Protein AF-C4KEB1-F1 (afdb_monomer)

Nearest PDB structures (foldseek):
  3lfk-assembly2_B  TM=5.922E-01  e=9.082E-02  Thermoplasma volcanium GSS1
  6fdm-assembly1_A  TM=8.157E-01  e=3.948E-01  Homo sapiens
  6hk6-assembly2_F  TM=7.300E-01  e=2.868E-01  Homo sapiens
  7vbt-assembly1_B  TM=7.336E-01  e=3.948E-01  Homo sapiens
  3s2w-assembly2_D  TM=5.167E-01  e=2.868E-01  Methanosarcina mazei Go1

Sequence (166 aa):
MISKDDVFTLILNEYKNSQKPVSISKIKRKFKDESIAKVLEELEKEKKIRRVENKGKVSFEPIDSLNVAEELKILRDEIHRVLDLLQKLIESKSFSYKDFDEAYDRIKDSLGYAPLERIRIELGLSKEEFYSKFRKYIEENYDLIAGGDEGFTRKGVTYGIIKRRR

Mean predicted aligned error: 14.31 Å

Structure (mmCIF, N/CA/C/O backbone):
data_AF-C4KEB1-F1
#
_entry.id   AF-C4KEB1-F1
#
loop_
_atom_site.group_PDB
_atom_site.id
_atom_site.type_symbol
_atom_site.label_atom_id
_atom_site.label_alt_id
_atom_site.label_comp_id
_atom_site.label_asym_id
_atom_site.label_entity_id
_atom_site.label_seq_id
_atom_site.pdbx_PDB_ins_code
_atom_site.Cartn_x
_atom_site.Cartn_y
_atom_site.Cartn_z
_atom_site.occupancy
_atom_site.B_iso_or_equiv
_atom_site.auth_seq_id
_atom_site.auth_comp_id
_atom_site.auth_asym_id
_atom_site.auth_atom_id
_atom_site.pdbx_PDB_model_num
ATOM 1 N N . MET A 1 1 ? -34.330 20.358 28.705 1.00 69.12 1 MET A N 1
ATOM 2 C CA . MET A 1 1 ? -34.314 19.017 28.096 1.00 69.12 1 MET A CA 1
ATOM 3 C C . MET A 1 1 ? -32.877 18.554 28.109 1.00 69.12 1 MET A C 1
ATOM 5 O O . MET A 1 1 ? -32.026 19.240 27.555 1.00 69.12 1 MET A O 1
ATOM 9 N N . ILE A 1 2 ? -32.598 17.484 28.834 1.00 86.44 2 ILE A N 1
ATOM 10 C CA . ILE A 1 2 ? -31.248 16.953 28.991 1.00 86.44 2 ILE A CA 1
ATOM 11 C C . ILE A 1 2 ? -30.707 16.333 27.694 1.00 86.44 2 ILE A C 1
ATOM 13 O O . ILE A 1 2 ? -31.449 15.681 26.960 1.00 86.44 2 ILE A O 1
ATOM 17 N N . SER A 1 3 ? -29.412 16.523 27.420 1.00 90.94 3 SER A N 1
ATOM 18 C CA . SER A 1 3 ? -28.737 15.883 26.287 1.00 90.94 3 SER A CA 1
ATOM 19 C C . SER A 1 3 ? -28.536 14.386 26.528 1.00 90.94 3 SER A C 1
ATOM 21 O O . SER A 1 3 ? -28.105 13.965 27.605 1.00 90.94 3 SER A O 1
ATOM 23 N N . LYS A 1 4 ? -28.785 13.573 25.496 1.00 92.94 4 LYS A N 1
ATOM 24 C CA . LYS A 1 4 ? -28.493 12.132 25.522 1.00 92.94 4 LYS A CA 1
ATOM 25 C C . LYS A 1 4 ? -27.010 11.849 25.738 1.00 92.94 4 LYS A C 1
ATOM 27 O O . LYS A 1 4 ? -26.671 10.918 26.468 1.00 92.94 4 LYS A O 1
ATOM 32 N N . ASP A 1 5 ? -26.147 12.673 25.151 1.00 90.94 5 ASP A N 1
ATOM 33 C CA . ASP A 1 5 ? -24.698 12.496 25.227 1.00 90.94 5 ASP A CA 1
ATOM 34 C C . ASP A 1 5 ? -24.168 12.760 26.639 1.00 90.94 5 ASP A C 1
ATOM 36 O O . ASP A 1 5 ? -23.280 12.045 27.103 1.00 90.94 5 ASP A O 1
ATOM 40 N N . ASP A 1 6 ? -24.770 13.699 27.375 1.00 93.50 6 ASP A N 1
ATOM 41 C CA . ASP A 1 6 ? -24.410 13.967 28.772 1.00 93.50 6 ASP A CA 1
ATOM 42 C C . ASP A 1 6 ? -24.770 12.780 29.676 1.00 93.50 6 ASP A C 1
ATOM 44 O O . ASP A 1 6 ? -23.980 12.368 30.533 1.00 93.50 6 ASP A O 1
ATOM 48 N N . VAL A 1 7 ? -25.957 12.193 29.470 1.00 95.50 7 VAL A N 1
ATOM 49 C CA . VAL A 1 7 ? -26.410 11.006 30.213 1.00 95.50 7 VAL A CA 1
ATOM 50 C C . VAL A 1 7 ? -25.521 9.807 29.902 1.00 95.50 7 VAL A C 1
ATOM 52 O O . VAL A 1 7 ? -25.078 9.121 30.826 1.00 95.50 7 VAL A O 1
ATOM 55 N N . PHE A 1 8 ? -25.218 9.574 28.624 1.00 94.25 8 PHE A N 1
ATOM 56 C CA . PHE A 1 8 ? -24.340 8.485 28.208 1.00 94.25 8 PHE A CA 1
ATOM 57 C C . PHE A 1 8 ? -22.920 8.652 28.763 1.00 94.25 8 PHE A C 1
ATOM 59 O O . PHE A 1 8 ? -22.376 7.714 29.344 1.00 94.25 8 PHE A O 1
ATOM 66 N N . THR A 1 9 ? -22.353 9.858 28.681 1.00 92.62 9 THR A N 1
ATOM 67 C CA . THR A 1 9 ? -21.014 10.171 29.203 1.00 92.62 9 THR A CA 1
ATOM 68 C C . THR A 1 9 ? -20.927 9.950 30.711 1.00 92.62 9 THR A C 1
ATOM 70 O O . THR A 1 9 ? -19.943 9.388 31.199 1.00 92.62 9 THR A O 1
ATOM 73 N N . LEU A 1 10 ? -21.966 10.329 31.468 1.00 94.62 10 LEU A N 1
ATOM 74 C CA . LEU A 1 10 ? -22.034 10.032 32.899 1.00 94.62 10 LEU A CA 1
ATOM 75 C C . LEU A 1 10 ? -21.979 8.520 33.152 1.00 94.62 10 LEU A C 1
ATOM 77 O O . LEU A 1 10 ? -21.177 8.073 33.971 1.00 94.62 10 LEU A O 1
ATOM 81 N N . ILE A 1 11 ? -22.828 7.744 32.469 1.00 94.19 11 ILE A N 1
ATOM 82 C CA . ILE A 1 11 ? -22.905 6.287 32.644 1.00 94.19 11 ILE A CA 1
ATOM 83 C C . ILE A 1 11 ? -21.562 5.637 32.294 1.00 94.19 11 ILE A C 1
ATOM 85 O O . ILE A 1 11 ? -21.061 4.822 33.066 1.00 94.19 11 ILE A O 1
ATOM 89 N N . LEU A 1 12 ? -20.950 6.044 31.179 1.00 91.88 12 LEU A N 1
ATOM 90 C CA . LEU A 1 12 ? -19.664 5.534 30.714 1.00 91.88 12 LEU A CA 1
ATOM 91 C C . LEU A 1 12 ? -18.544 5.778 31.733 1.00 91.88 12 LEU A C 1
ATOM 93 O O . LEU A 1 12 ? -17.809 4.853 32.072 1.00 91.88 12 LEU A O 1
ATOM 97 N N . ASN A 1 13 ? -18.417 7.002 32.248 1.00 90.06 13 ASN A N 1
ATOM 98 C CA . ASN A 1 13 ? -17.348 7.357 33.185 1.00 90.06 13 ASN A CA 1
ATOM 99 C C . ASN A 1 13 ? -17.513 6.663 34.542 1.00 90.06 13 ASN A C 1
ATOM 101 O O . ASN A 1 13 ? -16.553 6.141 35.106 1.00 90.06 13 ASN A O 1
ATOM 105 N N . GLU A 1 14 ? -18.737 6.620 35.060 1.00 93.19 14 GLU A N 1
ATOM 106 C CA . GLU A 1 14 ? -19.046 5.948 36.323 1.00 93.19 14 GLU A CA 1
ATOM 107 C C . GLU A 1 14 ? -18.816 4.436 36.238 1.00 93.19 14 GLU A C 1
ATOM 109 O O . GLU A 1 14 ? -18.264 3.834 37.166 1.00 93.19 14 GLU A O 1
ATOM 114 N N . TYR A 1 15 ? -19.173 3.828 35.105 1.00 90.44 15 TYR A N 1
ATOM 115 C CA . TYR A 1 15 ? -18.896 2.422 34.845 1.00 90.44 15 TYR A CA 1
ATOM 116 C C . TYR A 1 15 ? -17.392 2.160 34.709 1.00 90.44 15 TYR A C 1
ATOM 118 O O . TYR A 1 15 ? -16.886 1.268 35.376 1.00 90.44 15 TYR A O 1
ATOM 126 N N . LYS A 1 16 ? -16.642 2.972 33.947 1.00 85.44 16 LYS A N 1
ATOM 127 C CA . LYS A 1 16 ? -15.176 2.831 33.818 1.00 85.44 16 LYS A CA 1
ATOM 128 C C . LYS A 1 16 ? -14.458 2.879 35.169 1.00 85.44 16 LYS A C 1
ATOM 130 O O . LYS A 1 16 ? -13.559 2.076 35.408 1.00 85.44 16 LYS A O 1
ATOM 135 N N . ASN A 1 17 ? -14.883 3.776 36.058 1.00 85.50 17 ASN A N 1
ATOM 136 C CA . ASN A 1 17 ? -14.259 3.954 37.370 1.00 85.50 17 ASN A CA 1
ATOM 137 C C . ASN A 1 17 ? -14.601 2.836 38.364 1.00 85.50 17 ASN A C 1
ATOM 139 O O . ASN A 1 17 ? -13.773 2.482 39.198 1.00 85.50 17 ASN A O 1
ATOM 143 N N . SER A 1 18 ? -15.828 2.310 38.324 1.00 87.38 18 SER A N 1
ATOM 144 C CA . SER A 1 18 ? -16.318 1.359 39.334 1.00 87.38 18 SER A CA 1
ATOM 145 C C . SER A 1 18 ? -16.422 -0.086 38.852 1.00 87.38 18 SER A C 1
ATOM 147 O O . SER A 1 18 ? -16.576 -0.982 39.683 1.00 87.38 18 SER A O 1
ATOM 149 N N . GLN A 1 19 ? -16.371 -0.301 37.535 1.00 86.94 19 GLN A N 1
ATOM 150 C CA . GLN A 1 19 ? -16.675 -1.555 36.839 1.00 86.94 19 GLN A CA 1
ATOM 151 C C . GLN A 1 19 ? -18.030 -2.149 37.263 1.00 86.94 19 GLN A C 1
ATOM 153 O O . GLN A 1 19 ? -18.196 -3.363 37.371 1.00 86.94 19 GLN A O 1
ATOM 158 N N . LYS A 1 20 ? -19.001 -1.279 37.580 1.00 90.56 20 LYS A N 1
ATOM 159 C CA . LYS A 1 20 ? -20.331 -1.651 38.077 1.00 90.56 20 LYS A CA 1
ATOM 160 C C . LYS A 1 20 ? -21.429 -0.855 37.364 1.00 90.56 20 LYS A C 1
ATOM 162 O O . LYS A 1 20 ? -21.253 0.345 37.144 1.00 90.56 20 LYS A O 1
ATOM 167 N N . PRO A 1 21 ? -22.595 -1.472 37.087 1.00 93.19 21 PRO A N 1
ATOM 168 C CA . PRO A 1 21 ? -23.753 -0.771 36.541 1.00 93.19 21 PRO A CA 1
ATOM 169 C C . PRO A 1 21 ? -24.185 0.422 37.403 1.00 93.19 21 PRO A C 1
ATOM 171 O O . PRO A 1 21 ? -24.268 0.347 38.634 1.00 93.19 21 PRO A O 1
ATOM 174 N N . VAL A 1 22 ? -24.518 1.528 36.747 1.00 95.50 22 VAL A N 1
ATOM 175 C CA . VAL A 1 22 ? -24.869 2.802 37.373 1.00 95.50 22 VAL A CA 1
ATOM 176 C C . VAL A 1 22 ? -26.354 2.819 37.721 1.00 95.50 22 VAL A C 1
ATOM 178 O O . VAL A 1 22 ? -27.213 2.772 36.846 1.00 95.50 22 VAL A O 1
ATOM 181 N N . SER A 1 23 ? -26.675 2.900 39.014 1.00 96.19 23 SER A N 1
ATOM 182 C CA . SER A 1 23 ? -28.069 2.894 39.485 1.00 96.19 23 SER A CA 1
ATOM 183 C C . SER A 1 23 ? -28.904 4.055 38.928 1.00 96.19 23 SER A C 1
ATOM 185 O O . SER A 1 23 ? -28.441 5.202 38.906 1.00 96.19 23 SER A O 1
ATOM 187 N N . ILE A 1 24 ? -30.177 3.791 38.613 1.00 95.56 24 ILE A N 1
ATOM 188 C CA . ILE A 1 24 ? -31.128 4.814 38.150 1.00 95.56 24 ILE A CA 1
ATOM 189 C C . ILE A 1 24 ? -31.264 5.981 39.139 1.00 95.56 24 ILE A C 1
ATOM 191 O O . ILE A 1 24 ? -31.359 7.137 38.731 1.00 95.56 24 ILE A O 1
ATOM 195 N N . SER A 1 25 ? -31.204 5.710 40.447 1.00 93.19 25 SER A N 1
ATOM 196 C CA . SER A 1 25 ? -31.277 6.737 41.493 1.00 93.19 25 SER A CA 1
ATOM 197 C C . SER A 1 25 ? -30.104 7.719 41.427 1.00 93.19 25 SER A C 1
ATOM 199 O O . SER A 1 25 ? -30.298 8.917 41.632 1.00 93.19 25 SER A O 1
ATOM 201 N N . LYS A 1 26 ? -28.891 7.240 41.111 1.00 94.81 26 LYS A N 1
ATOM 202 C CA . LYS A 1 26 ? -27.702 8.094 40.952 1.00 94.81 26 LYS A CA 1
ATOM 203 C C . LYS A 1 26 ? -27.843 9.014 39.738 1.00 94.81 26 LYS A C 1
ATOM 205 O O . LYS A 1 26 ? -27.567 10.206 39.860 1.00 94.81 26 LYS A O 1
ATOM 210 N N . ILE A 1 27 ? -28.336 8.478 38.621 1.00 95.56 27 ILE A N 1
ATOM 211 C CA . ILE A 1 27 ? -28.582 9.225 37.379 1.00 95.56 27 ILE A CA 1
ATOM 212 C C . ILE A 1 27 ? -29.655 10.301 37.614 1.00 95.56 27 ILE A C 1
ATOM 214 O O . ILE A 1 27 ? -29.405 11.485 37.387 1.00 95.56 27 ILE A O 1
ATOM 218 N N . LYS A 1 28 ? -30.811 9.922 38.181 1.00 94.12 28 LYS A N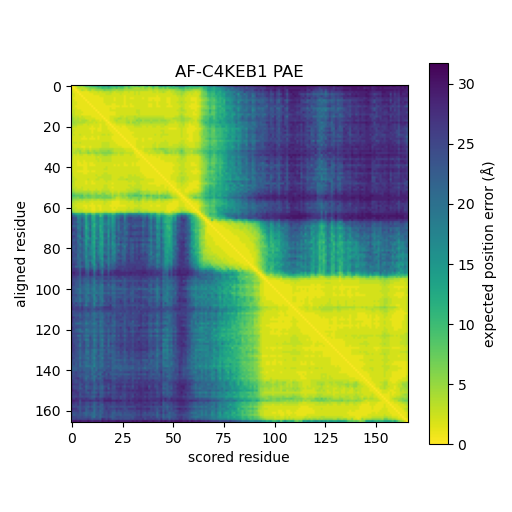 1
ATOM 219 C CA . LYS A 1 28 ? -31.903 10.853 38.518 1.00 94.12 28 LYS A CA 1
ATOM 220 C C . LYS A 1 28 ? -31.451 11.968 39.461 1.00 94.12 28 LYS A C 1
ATOM 222 O O . LYS A 1 28 ? -31.796 13.125 39.247 1.00 94.12 28 LYS A O 1
ATOM 227 N N . ARG A 1 29 ? -30.640 11.652 40.476 1.00 94.44 29 ARG A N 1
ATOM 228 C CA . ARG A 1 29 ? -30.116 12.650 41.424 1.00 94.44 29 ARG A CA 1
ATOM 229 C C . ARG A 1 29 ? -29.162 13.652 40.770 1.00 94.44 29 ARG A C 1
ATOM 231 O O . ARG A 1 29 ? -29.149 14.808 41.185 1.00 94.44 29 ARG A O 1
ATOM 238 N N . LYS A 1 30 ? -28.352 13.213 39.800 1.00 94.31 30 LYS A N 1
ATOM 239 C CA . LYS A 1 30 ? -27.389 14.073 39.096 1.00 94.31 30 LYS A CA 1
ATOM 240 C C . LYS A 1 30 ? -28.090 15.071 38.180 1.00 94.31 30 LYS A C 1
ATOM 242 O O . LYS A 1 30 ? -27.697 16.230 38.163 1.00 94.31 30 LYS A O 1
ATOM 247 N N . PHE A 1 31 ? -29.106 14.615 37.453 1.00 93.62 31 PHE A N 1
ATOM 248 C CA . PHE A 1 31 ? -29.728 15.401 36.391 1.00 93.62 31 PHE A CA 1
ATOM 249 C C . PHE A 1 31 ? -31.021 16.107 36.791 1.00 93.62 31 PHE A C 1
ATOM 251 O O . PHE A 1 31 ? -31.293 17.174 36.258 1.00 93.62 31 PHE A O 1
ATOM 258 N N . LYS A 1 32 ? -31.790 15.555 37.742 1.00 91.00 32 LYS A N 1
ATOM 259 C CA . LYS A 1 32 ? -33.044 16.140 38.258 1.00 91.00 32 LYS A CA 1
ATOM 260 C C . LYS A 1 32 ? -34.018 16.599 37.155 1.00 91.00 32 LYS A C 1
ATOM 262 O O . LYS A 1 32 ? -34.723 17.584 37.333 1.00 91.00 32 LYS A O 1
ATOM 267 N N . ASP A 1 33 ? -34.043 15.883 36.034 1.00 90.62 33 ASP A N 1
ATOM 268 C CA . ASP A 1 33 ? -34.873 16.180 34.862 1.00 90.62 33 ASP A CA 1
ATOM 269 C C . ASP A 1 33 ? -35.907 15.056 34.677 1.00 90.62 33 ASP A C 1
ATOM 271 O O . ASP A 1 33 ? -35.574 13.869 34.761 1.00 90.62 33 ASP A O 1
ATOM 275 N N . GLU A 1 34 ? -37.167 15.425 34.449 1.00 89.94 34 GLU A N 1
ATOM 276 C CA . GLU A 1 34 ? -38.287 14.492 34.277 1.00 89.94 34 GLU A CA 1
ATOM 277 C C . GLU A 1 34 ? -38.168 13.655 32.992 1.00 89.94 34 GLU A C 1
ATOM 279 O O . GLU A 1 34 ? -38.625 12.513 32.943 1.00 89.94 34 GLU A O 1
ATOM 284 N N . SER A 1 35 ? -37.474 14.169 31.971 1.00 93.00 35 SER A N 1
ATOM 285 C CA . SER A 1 35 ? -37.264 13.495 30.683 1.00 93.00 35 SER A CA 1
ATOM 286 C C . SER A 1 35 ? -36.226 12.366 30.723 1.00 93.00 35 SER A C 1
ATOM 288 O O . SER A 1 35 ? -36.065 11.642 29.739 1.00 93.00 35 SER A O 1
ATOM 290 N N . ILE A 1 36 ? -35.553 12.152 31.860 1.00 95.19 36 ILE A N 1
ATOM 291 C CA . ILE A 1 36 ? -34.479 11.157 31.995 1.00 95.19 36 ILE A CA 1
ATOM 292 C C . ILE A 1 36 ? -34.923 9.731 31.655 1.00 95.19 36 ILE A C 1
ATOM 294 O O . ILE A 1 36 ? -34.143 8.965 31.099 1.00 95.19 36 ILE A O 1
ATOM 298 N N . ALA A 1 37 ? -36.174 9.373 31.961 1.00 93.62 37 ALA A N 1
ATOM 299 C CA . ALA A 1 37 ? -36.711 8.052 31.641 1.00 93.62 37 ALA A CA 1
ATOM 300 C C . ALA A 1 37 ? -36.747 7.829 30.123 1.00 93.62 37 ALA A C 1
ATOM 302 O O . ALA A 1 37 ? -36.239 6.822 29.639 1.00 93.62 37 ALA A O 1
ATOM 303 N N . LYS A 1 38 ? -37.241 8.823 29.377 1.00 95.06 38 LYS A N 1
ATOM 304 C CA . LYS A 1 38 ? -37.283 8.795 27.913 1.00 95.06 38 LYS A CA 1
ATOM 305 C C . LYS A 1 38 ? -35.879 8.746 27.308 1.00 95.06 38 LYS A C 1
ATOM 307 O O . LYS A 1 38 ? -35.640 7.987 26.378 1.00 95.06 38 LYS A O 1
ATOM 312 N N . VAL A 1 39 ? -34.934 9.512 27.856 1.00 96.38 39 VAL A N 1
ATOM 313 C CA . VAL A 1 39 ? -33.539 9.504 27.387 1.00 96.38 39 VAL A CA 1
ATOM 314 C C . VAL A 1 39 ? -32.873 8.143 27.595 1.00 96.38 39 VAL A C 1
ATOM 316 O O . VAL A 1 39 ? -32.187 7.664 26.697 1.00 96.38 39 VAL A O 1
ATOM 319 N N . LEU A 1 40 ? -33.093 7.496 28.742 1.00 96.19 40 LEU A N 1
ATOM 320 C CA . LEU A 1 40 ? -32.574 6.150 28.997 1.00 96.19 40 LEU A CA 1
ATOM 321 C C . LEU A 1 40 ? -33.188 5.122 28.037 1.00 96.19 40 LEU A C 1
ATOM 323 O O . LEU A 1 40 ? -32.448 4.338 27.453 1.00 96.19 40 LEU A O 1
ATOM 327 N N . GLU A 1 41 ? -34.501 5.183 27.797 1.00 95.62 41 GLU A N 1
ATOM 328 C CA . GLU A 1 41 ? -35.168 4.324 26.809 1.00 95.62 41 GLU A CA 1
ATOM 329 C C . GLU A 1 41 ? -34.621 4.522 25.388 1.00 95.62 41 GLU A C 1
ATOM 331 O O . GLU A 1 41 ? -34.439 3.554 24.650 1.00 95.62 41 GLU A O 1
ATOM 336 N N . GLU A 1 42 ? -34.349 5.766 24.983 1.00 95.44 42 GLU A N 1
ATOM 337 C CA . GLU A 1 42 ? -33.733 6.062 23.687 1.00 95.44 42 GLU A CA 1
ATOM 338 C C . GLU A 1 42 ? -32.306 5.501 23.595 1.00 95.44 42 GLU A C 1
ATOM 340 O O . GLU A 1 42 ? -31.970 4.866 22.599 1.00 95.44 42 GLU A O 1
ATOM 345 N N . LEU A 1 43 ? -31.487 5.658 24.639 1.00 94.62 43 LEU A N 1
ATOM 346 C CA . LEU A 1 43 ? -30.127 5.105 24.684 1.00 94.62 43 LEU A CA 1
ATOM 347 C C . LEU A 1 43 ? -30.109 3.566 24.669 1.00 94.62 43 LEU A C 1
ATOM 349 O O . LEU A 1 43 ? -29.211 2.970 24.069 1.00 94.62 43 LEU A O 1
ATOM 353 N N . GLU A 1 44 ? -31.089 2.916 25.303 1.00 94.19 44 GLU A N 1
ATOM 354 C CA . GLU A 1 44 ? -31.284 1.462 25.222 1.00 94.19 44 GLU A CA 1
ATOM 355 C C . GLU A 1 44 ? -31.679 1.028 23.802 1.00 94.19 44 GLU A C 1
ATOM 357 O O . GLU A 1 44 ? -31.093 0.090 23.258 1.00 94.19 44 GLU A O 1
ATOM 362 N N . LYS A 1 45 ? -32.621 1.737 23.160 1.00 93.81 45 LYS A N 1
ATOM 363 C CA . LYS A 1 45 ? -33.023 1.479 21.763 1.00 93.81 45 LYS A CA 1
ATOM 364 C C . LYS A 1 45 ? -31.862 1.656 20.783 1.00 93.81 45 LYS A C 1
ATOM 366 O O . LYS A 1 45 ? -31.727 0.866 19.853 1.00 93.81 45 LYS A O 1
ATOM 371 N N . GLU A 1 46 ? -31.006 2.648 21.017 1.00 92.31 46 GLU A N 1
ATOM 372 C CA . GLU A 1 46 ? -29.771 2.890 20.259 1.00 92.31 46 GLU A CA 1
ATOM 373 C C . GLU A 1 46 ? -28.658 1.870 20.567 1.00 92.31 46 GLU A C 1
ATOM 375 O O . GLU A 1 46 ? -27.583 1.951 19.977 1.00 92.31 46 GLU A O 1
ATOM 380 N N . LYS A 1 47 ? -28.883 0.911 21.480 1.00 89.81 47 LYS A N 1
ATOM 381 C CA . LYS A 1 47 ? -27.893 -0.078 21.942 1.00 89.81 47 LYS A CA 1
ATOM 382 C C . LYS A 1 47 ? -26.603 0.546 22.489 1.00 89.81 47 LYS A C 1
ATOM 384 O O . LYS A 1 47 ? -25.547 -0.080 22.447 1.00 89.81 47 LYS A O 1
ATOM 389 N N . LYS A 1 48 ? -26.680 1.762 23.036 1.00 90.69 48 LYS A N 1
ATOM 390 C CA . LYS A 1 48 ? -25.551 2.424 23.711 1.00 90.69 48 LYS A CA 1
ATOM 391 C C . LYS A 1 48 ? -25.403 1.963 25.156 1.00 90.69 48 LYS A C 1
ATOM 393 O O . LYS A 1 48 ? -24.292 1.890 25.673 1.00 90.69 48 LYS A O 1
ATOM 398 N N . ILE A 1 49 ? -26.514 1.642 25.812 1.00 94.06 49 ILE A N 1
ATOM 399 C CA . ILE A 1 49 ? -26.541 1.150 27.192 1.00 94.06 49 ILE A CA 1
ATOM 400 C C . ILE A 1 49 ? -27.402 -0.105 27.302 1.00 94.06 49 ILE A C 1
ATOM 402 O O . ILE A 1 49 ? -28.298 -0.337 26.493 1.00 94.06 49 ILE A O 1
ATOM 406 N N . ARG A 1 50 ? -27.141 -0.900 28.337 1.00 93.94 50 ARG A N 1
ATOM 407 C CA . ARG A 1 50 ? -27.934 -2.060 28.731 1.00 93.94 50 ARG A CA 1
ATOM 408 C C . ARG A 1 50 ? -28.519 -1.820 30.113 1.00 93.94 50 ARG A C 1
ATOM 410 O O . ARG A 1 50 ? -27.803 -1.438 31.041 1.00 93.94 50 ARG A O 1
ATOM 417 N N . ARG A 1 51 ? -29.814 -2.092 30.263 1.00 95.12 51 ARG A N 1
ATOM 418 C CA . ARG A 1 51 ? -30.481 -2.143 31.562 1.00 95.12 51 ARG A CA 1
ATOM 419 C C . ARG A 1 51 ? -30.155 -3.447 32.290 1.00 95.12 51 ARG A C 1
ATOM 421 O O . ARG A 1 51 ? -30.283 -4.535 31.737 1.00 95.12 51 ARG A O 1
ATOM 428 N N . VAL A 1 52 ? -29.778 -3.320 33.556 1.00 93.38 52 VAL A N 1
ATOM 429 C CA . VAL A 1 52 ? -29.485 -4.420 34.477 1.00 93.38 52 VAL A CA 1
ATOM 430 C C . VAL A 1 52 ? -30.428 -4.307 35.667 1.00 93.38 52 VAL A C 1
ATOM 432 O O . VAL A 1 52 ? -30.472 -3.274 36.338 1.00 93.38 52 VAL A O 1
ATOM 435 N N . GLU A 1 53 ? -31.179 -5.369 35.945 1.00 93.38 53 GLU A N 1
ATOM 436 C CA . GLU A 1 53 ? -32.129 -5.409 37.055 1.00 93.38 53 GLU A CA 1
ATOM 437 C C . GLU A 1 53 ? -31.727 -6.481 38.071 1.00 93.38 53 GLU A C 1
ATOM 439 O O . GLU A 1 53 ? -31.522 -7.641 37.723 1.00 93.38 53 GLU A O 1
ATOM 444 N N . ASN A 1 54 ? -31.582 -6.092 39.340 1.00 87.62 54 ASN A N 1
ATOM 445 C CA . ASN A 1 54 ? -31.193 -7.006 40.413 1.00 87.62 54 ASN A CA 1
ATOM 446 C C . ASN A 1 54 ? -31.980 -6.696 41.692 1.00 87.62 54 ASN A C 1
ATOM 448 O O . ASN A 1 54 ? -31.915 -5.579 42.210 1.00 87.62 54 ASN A O 1
ATOM 452 N N . LYS A 1 55 ? -32.736 -7.681 42.204 1.00 84.88 55 LYS A N 1
ATOM 453 C CA . LYS A 1 55 ? -33.608 -7.550 43.392 1.00 84.88 55 LYS A CA 1
ATOM 454 C C . LYS A 1 55 ? -34.512 -6.302 43.338 1.00 84.88 55 LYS A C 1
ATOM 456 O O . LYS A 1 55 ? -34.611 -5.562 44.315 1.00 84.88 55 LYS A O 1
ATOM 461 N N . GLY A 1 56 ? -35.107 -6.030 42.173 1.00 85.19 56 GLY A N 1
ATOM 462 C CA . GLY A 1 56 ? -35.984 -4.872 41.936 1.00 85.19 56 GLY A CA 1
ATOM 463 C C . GLY A 1 56 ? -35.269 -3.518 41.821 1.00 85.19 56 GLY A C 1
ATOM 464 O O . GLY A 1 56 ? -35.924 -2.481 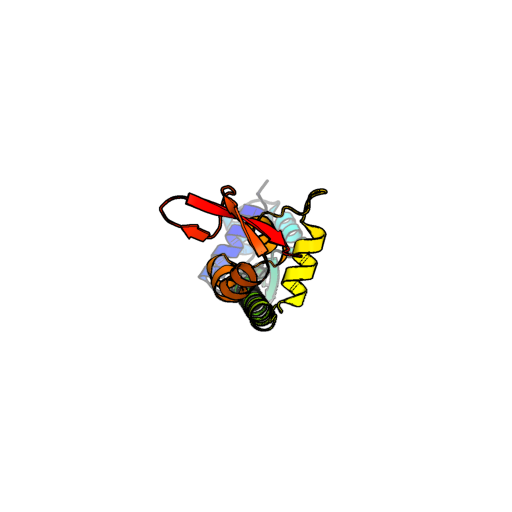41.740 1.00 85.19 56 GLY A O 1
ATOM 465 N N . LYS A 1 57 ? -33.929 -3.489 41.821 1.00 90.75 57 LYS A N 1
ATOM 466 C CA . LYS A 1 57 ? -33.140 -2.277 41.567 1.00 90.75 57 LYS A CA 1
ATOM 467 C C . LYS A 1 57 ? -32.689 -2.243 40.115 1.00 90.75 57 LYS A C 1
ATOM 469 O O . LYS A 1 57 ? -32.086 -3.201 39.636 1.00 90.75 57 LYS A O 1
ATOM 474 N N . VAL A 1 58 ? -32.935 -1.112 39.460 1.00 95.62 58 VAL A N 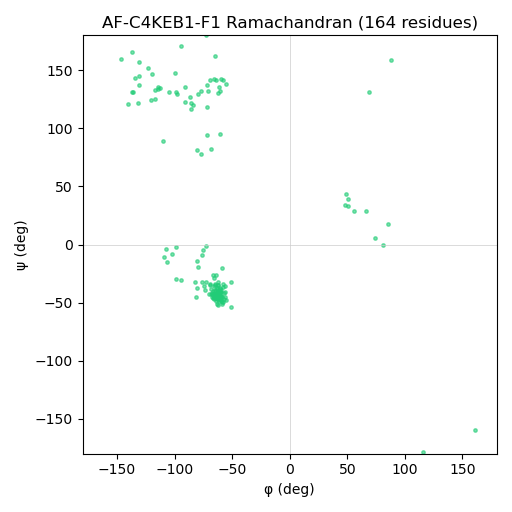1
ATOM 475 C CA . VAL A 1 58 ? -32.563 -0.867 38.063 1.00 95.62 58 VAL A CA 1
ATOM 476 C C . VAL A 1 58 ? -31.262 -0.068 37.990 1.00 95.62 58 VAL A C 1
ATOM 478 O O . VAL A 1 58 ? -31.119 0.980 38.633 1.00 95.62 58 VAL A O 1
ATOM 481 N N . SER A 1 59 ? -30.341 -0.548 37.166 1.00 96.38 59 SER A N 1
ATOM 482 C CA . SER A 1 59 ? -29.061 0.082 36.852 1.00 96.38 59 SER 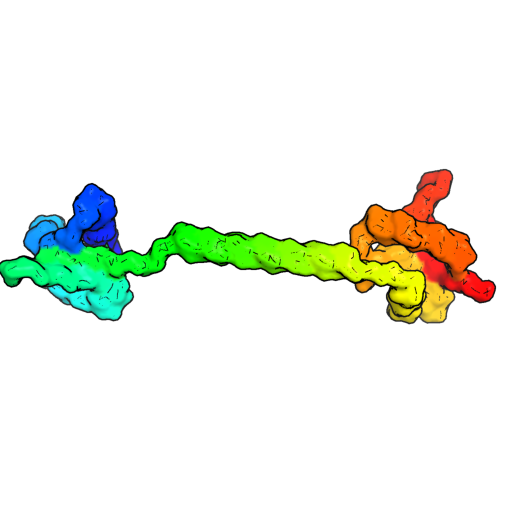A CA 1
ATOM 483 C C . SER A 1 59 ? -28.775 -0.004 35.354 1.00 96.38 59 SER A C 1
ATOM 485 O O . SER A 1 59 ? -29.417 -0.770 34.641 1.00 96.38 59 S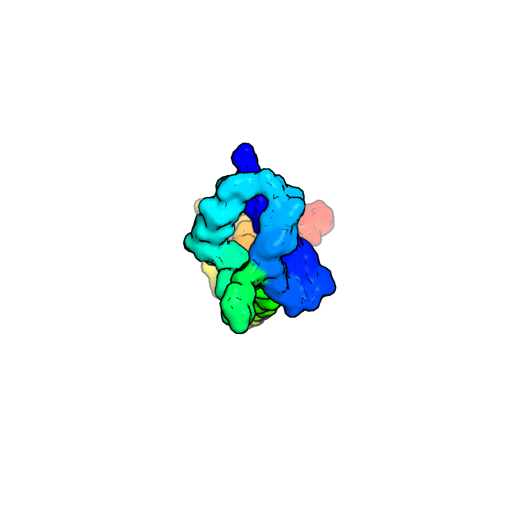ER A O 1
ATOM 487 N N . PHE A 1 60 ? -27.800 0.770 34.884 1.00 95.69 60 PHE A N 1
ATOM 488 C CA . PHE A 1 60 ? -27.414 0.826 33.477 1.00 95.69 60 PHE A CA 1
ATOM 489 C C . PHE A 1 60 ? -25.904 0.692 33.322 1.00 95.69 60 PHE A C 1
ATOM 491 O O . PHE A 1 60 ? -25.144 1.310 34.067 1.00 95.69 60 PHE A O 1
ATOM 498 N N . GLU A 1 61 ? -25.470 -0.093 32.349 1.00 93.12 61 GLU A N 1
ATOM 499 C CA . GLU A 1 61 ? -24.071 -0.200 31.935 1.00 93.12 61 GLU A CA 1
ATOM 500 C C . GLU A 1 61 ? -23.939 0.211 30.466 1.00 93.12 61 GLU A C 1
ATOM 502 O O . GLU A 1 61 ? -24.882 0.002 29.698 1.00 93.12 61 GLU A O 1
ATOM 507 N N . PRO A 1 62 ? -22.818 0.822 30.049 1.00 91.69 62 PRO A N 1
ATOM 508 C CA . PRO A 1 62 ? -22.556 1.012 28.634 1.00 91.69 62 PRO A CA 1
ATOM 509 C C . PRO A 1 62 ? -22.475 -0.365 27.972 1.00 91.69 62 PRO A C 1
ATOM 511 O O . PRO A 1 62 ? -21.850 -1.287 28.497 1.00 91.69 62 PRO A O 1
ATOM 514 N N . ILE A 1 63 ? -23.117 -0.512 26.818 1.00 88.12 63 ILE A N 1
ATOM 515 C CA . ILE A 1 63 ? -22.812 -1.644 25.954 1.00 88.12 63 ILE A CA 1
ATOM 516 C C . ILE A 1 63 ? -21.435 -1.337 25.392 1.00 88.12 63 ILE A C 1
ATOM 518 O O . ILE A 1 63 ? -21.248 -0.300 24.753 1.00 88.12 63 ILE A O 1
ATOM 522 N N . ASP A 1 64 ? -20.478 -2.210 25.695 1.00 68.44 64 ASP A N 1
ATOM 523 C CA . ASP A 1 64 ? -19.137 -2.146 25.133 1.00 68.44 64 ASP A CA 1
ATOM 524 C C . ASP A 1 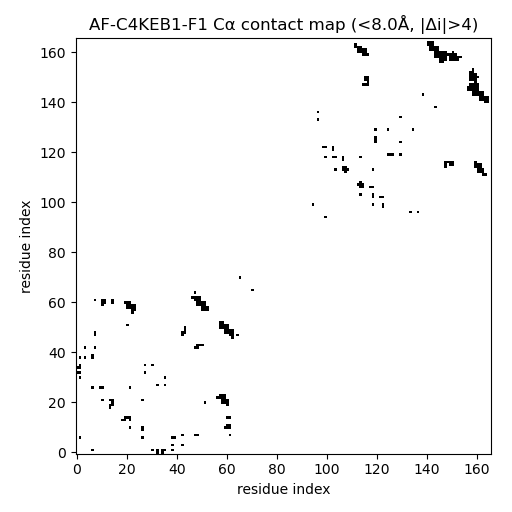64 ? -19.299 -2.284 23.615 1.00 68.44 64 ASP A C 1
ATOM 526 O O . ASP A 1 64 ? -19.507 -3.374 23.076 1.00 68.44 64 ASP A O 1
ATOM 530 N N . SER A 1 65 ? -19.358 -1.144 22.931 1.00 56.00 65 SER A N 1
ATOM 531 C CA . SER A 1 65 ? -19.428 -1.080 21.479 1.00 56.00 65 SER A CA 1
ATOM 532 C C . SER A 1 65 ? -18.020 -1.344 20.990 1.00 56.00 65 SER A C 1
ATOM 534 O O . SER A 1 65 ? -17.293 -0.426 20.638 1.00 56.00 65 SER A O 1
ATOM 536 N N . LEU A 1 66 ? -17.671 -2.632 21.024 1.00 55.25 66 LEU A N 1
ATOM 537 C CA . LEU A 1 66 ? -16.422 -3.202 20.552 1.00 55.25 66 LEU A CA 1
ATOM 538 C C . LEU A 1 66 ? -15.244 -2.777 21.431 1.00 55.25 66 LEU A C 1
ATOM 540 O O . LEU A 1 66 ? -15.032 -1.607 21.743 1.00 55.25 66 LEU A O 1
ATOM 544 N N . ASN A 1 67 ? -14.428 -3.745 21.838 1.00 65.75 67 ASN A N 1
ATOM 545 C CA . ASN A 1 67 ? -13.099 -3.423 22.330 1.00 65.75 67 ASN A CA 1
ATOM 546 C C . ASN A 1 67 ? -12.306 -2.922 21.116 1.00 65.75 67 ASN A C 1
ATOM 548 O O . ASN A 1 67 ? -11.606 -3.694 20.468 1.00 65.75 67 ASN A O 1
ATOM 552 N N . VAL A 1 68 ? -12.486 -1.643 20.774 1.00 66.81 68 VAL A N 1
ATOM 553 C CA . VAL A 1 68 ? -11.907 -0.986 19.596 1.00 66.81 68 VAL A CA 1
ATOM 554 C C . VAL A 1 68 ? -10.401 -1.245 19.538 1.00 66.81 68 VAL A C 1
ATOM 556 O O . VAL A 1 68 ? -9.844 -1.404 18.461 1.00 66.81 68 VAL A O 1
ATOM 559 N N . ALA A 1 69 ? -9.737 -1.375 20.692 1.00 68.31 69 ALA A N 1
ATOM 560 C CA . ALA A 1 69 ? -8.325 -1.728 20.754 1.00 68.31 69 ALA A CA 1
ATOM 561 C C . ALA A 1 69 ? -8.022 -3.143 20.220 1.00 68.31 69 ALA A C 1
ATOM 563 O O . ALA A 1 69 ? -7.027 -3.318 19.517 1.00 68.31 69 ALA A O 1
ATOM 564 N N . GLU A 1 70 ? -8.859 -4.141 20.514 1.00 73.94 70 GLU A N 1
ATOM 565 C CA . GLU A 1 70 ? -8.676 -5.510 20.014 1.00 73.94 70 GLU A CA 1
ATOM 566 C C . GLU A 1 70 ? -9.019 -5.610 18.522 1.00 73.94 70 GLU A C 1
ATOM 568 O O . GLU A 1 70 ? -8.287 -6.247 17.769 1.00 73.94 70 GLU A O 1
ATOM 573 N N . GLU A 1 71 ? -10.061 -4.917 18.057 1.00 76.06 71 GLU A N 1
ATOM 574 C CA . GLU A 1 71 ? -10.388 -4.873 16.624 1.00 76.06 71 GLU A CA 1
ATOM 575 C C . GLU A 1 71 ? -9.312 -4.160 15.800 1.00 76.06 71 GLU A C 1
ATOM 577 O O . GLU A 1 71 ? -8.900 -4.658 14.753 1.00 76.06 71 GLU A O 1
ATOM 582 N N . LEU A 1 72 ? -8.789 -3.031 16.293 1.00 81.12 72 LEU A N 1
ATOM 583 C CA . LEU A 1 72 ? -7.677 -2.327 15.650 1.00 81.12 72 LEU A CA 1
ATOM 584 C C . LEU A 1 72 ? -6.411 -3.188 15.602 1.00 81.12 72 LEU A C 1
ATOM 586 O O . LEU A 1 72 ? -5.649 -3.117 14.638 1.00 81.12 72 LEU A O 1
ATOM 590 N N . LYS A 1 73 ? -6.183 -4.011 16.627 1.00 85.94 73 LYS A N 1
ATOM 591 C CA . LYS A 1 73 ? -5.066 -4.957 16.670 1.00 85.94 73 LYS A CA 1
ATOM 592 C C . LYS A 1 73 ? -5.234 -6.071 15.635 1.00 85.94 73 LYS A C 1
ATOM 594 O O . LYS A 1 73 ? -4.280 -6.333 14.907 1.00 85.94 73 LYS A O 1
ATOM 599 N N . ILE A 1 74 ? -6.427 -6.661 15.518 1.00 88.06 74 ILE A N 1
ATOM 600 C CA . ILE A 1 74 ? -6.742 -7.657 14.480 1.00 88.06 74 ILE A CA 1
ATOM 601 C C . ILE A 1 74 ? -6.521 -7.057 13.088 1.00 88.06 74 ILE A C 1
ATOM 603 O O . ILE A 1 74 ? -5.786 -7.632 12.287 1.00 88.06 74 ILE A O 1
ATOM 607 N N . LEU A 1 75 ? -7.071 -5.868 12.830 1.00 90.38 75 LEU A N 1
ATOM 608 C CA . LEU A 1 75 ? -6.936 -5.188 11.542 1.00 90.38 75 LEU A CA 1
ATOM 609 C C . LEU A 1 75 ? -5.469 -4.905 11.193 1.00 90.38 75 LEU A C 1
ATOM 611 O O . LEU A 1 75 ? -5.032 -5.147 10.070 1.00 90.38 75 LEU A O 1
ATOM 615 N N . ARG A 1 76 ? -4.683 -4.420 12.160 1.00 93.31 76 ARG A N 1
ATOM 616 C CA . ARG A 1 76 ? -3.244 -4.185 11.979 1.00 93.31 76 ARG A CA 1
ATOM 617 C C . ARG A 1 76 ? -2.504 -5.477 11.624 1.00 93.31 76 ARG A C 1
ATOM 619 O O . ARG A 1 76 ? -1.651 -5.469 10.740 1.00 93.31 76 ARG A O 1
ATOM 626 N N . ASP A 1 77 ? -2.807 -6.574 12.309 1.00 94.06 77 ASP A N 1
ATOM 627 C CA . ASP A 1 77 ? -2.140 -7.855 12.078 1.00 94.06 77 ASP A CA 1
ATOM 628 C C . ASP A 1 77 ? -2.518 -8.446 10.704 1.00 94.06 77 ASP A C 1
ATOM 630 O O . ASP A 1 77 ? -1.664 -9.018 10.024 1.00 94.06 77 ASP A O 1
ATOM 634 N N . GLU A 1 78 ? -3.758 -8.251 10.245 1.00 93.12 78 GLU A N 1
ATOM 635 C CA . GLU A 1 78 ? -4.181 -8.606 8.884 1.00 93.12 78 GLU A CA 1
ATOM 636 C C . GLU A 1 78 ? -3.473 -7.769 7.812 1.00 93.12 78 GLU A C 1
ATOM 638 O O . GLU A 1 78 ? -2.990 -8.333 6.827 1.00 93.12 78 GLU A O 1
ATOM 643 N N . ILE A 1 79 ? -3.327 -6.455 8.021 1.00 94.56 79 ILE A N 1
ATOM 644 C CA . ILE A 1 79 ? -2.563 -5.578 7.119 1.00 94.56 79 ILE A CA 1
ATOM 645 C C . ILE A 1 79 ? -1.121 -6.076 6.979 1.00 94.56 79 ILE A C 1
ATOM 647 O O . ILE A 1 79 ? -0.632 -6.213 5.857 1.00 94.56 79 ILE A O 1
ATOM 651 N N . HIS A 1 80 ? -0.449 -6.406 8.086 1.00 93.69 80 HIS A N 1
ATOM 652 C CA . HIS A 1 80 ? 0.916 -6.940 8.031 1.00 93.69 80 HIS A CA 1
ATOM 653 C C . HIS A 1 80 ? 0.998 -8.258 7.252 1.00 93.69 80 HIS A C 1
ATOM 655 O O . HIS A 1 80 ? 1.900 -8.426 6.436 1.00 93.69 80 HIS A O 1
ATOM 661 N N . ARG A 1 81 ? 0.034 -9.172 7.423 1.00 93.44 81 ARG A N 1
ATOM 662 C CA . ARG A 1 81 ? -0.001 -10.426 6.648 1.00 93.44 81 ARG A CA 1
ATOM 663 C C . ARG A 1 81 ? -0.152 -10.183 5.149 1.00 93.44 81 ARG A C 1
ATOM 665 O O . ARG A 1 81 ? 0.484 -10.875 4.358 1.00 93.44 81 ARG A O 1
ATOM 672 N N . VAL A 1 82 ? -0.992 -9.228 4.751 1.00 92.56 82 VAL A N 1
ATOM 673 C CA . VAL A 1 82 ? -1.163 -8.871 3.335 1.00 92.56 82 VAL A CA 1
ATOM 674 C C . VAL A 1 82 ? 0.133 -8.297 2.766 1.00 92.56 82 VAL A C 1
ATOM 676 O O . VAL A 1 82 ? 0.542 -8.704 1.681 1.00 92.56 82 VAL A O 1
ATOM 679 N N . LEU A 1 83 ? 0.807 -7.408 3.500 1.00 87.31 83 LEU A N 1
ATOM 680 C CA . LEU A 1 83 ? 2.092 -6.842 3.081 1.00 87.31 83 LEU A CA 1
ATOM 681 C C . LEU A 1 83 ? 3.164 -7.926 2.901 1.00 87.31 83 LEU A C 1
ATOM 683 O O . LEU A 1 83 ? 3.820 -7.952 1.862 1.00 87.31 83 LEU A O 1
ATOM 687 N N . ASP A 1 84 ? 3.267 -8.873 3.835 1.00 85.94 84 ASP A N 1
ATOM 688 C CA . ASP A 1 84 ? 4.189 -10.011 3.729 1.00 85.94 84 ASP A CA 1
ATOM 689 C C . ASP A 1 84 ? 3.911 -10.877 2.489 1.00 85.94 84 ASP A C 1
ATOM 691 O O . ASP A 1 84 ? 4.835 -11.338 1.814 1.00 85.94 84 ASP A O 1
ATOM 695 N N . LEU A 1 85 ? 2.636 -11.128 2.173 1.00 85.12 85 LEU A N 1
ATOM 696 C CA . LEU A 1 85 ? 2.252 -11.896 0.985 1.00 85.12 85 LEU A CA 1
ATOM 697 C C . LEU A 1 85 ? 2.586 -11.145 -0.306 1.00 85.12 85 LEU A C 1
ATOM 699 O O . LEU A 1 85 ? 3.089 -11.755 -1.249 1.00 85.12 85 LEU A O 1
ATOM 703 N N . LEU A 1 86 ? 2.345 -9.834 -0.348 1.00 78.94 86 LEU A N 1
ATOM 704 C CA . LEU A 1 86 ? 2.713 -8.991 -1.485 1.00 78.94 86 LEU A CA 1
ATOM 705 C C . LEU A 1 86 ? 4.228 -8.961 -1.687 1.00 78.94 86 LEU A C 1
ATOM 707 O O . LEU A 1 86 ? 4.690 -9.098 -2.818 1.00 78.94 86 LEU A O 1
ATOM 711 N N . GLN A 1 87 ? 5.001 -8.864 -0.607 1.00 73.94 87 GLN A N 1
ATOM 712 C CA . GLN A 1 87 ? 6.456 -8.902 -0.674 1.00 73.94 87 GLN A CA 1
ATOM 713 C C . GLN A 1 87 ? 6.957 -10.240 -1.233 1.00 73.94 87 GLN A C 1
ATOM 715 O O . GLN A 1 87 ? 7.747 -10.254 -2.173 1.00 73.94 87 GLN A O 1
ATOM 720 N N . LYS A 1 88 ? 6.407 -11.367 -0.768 1.00 75.38 88 LYS A N 1
ATOM 721 C CA . LYS A 1 88 ? 6.719 -12.697 -1.321 1.00 75.38 88 LYS A CA 1
ATOM 722 C C . LYS A 1 88 ? 6.317 -12.844 -2.789 1.00 75.38 88 LYS A C 1
ATOM 724 O O . LYS A 1 88 ? 6.997 -13.536 -3.545 1.00 75.38 88 LYS A O 1
ATOM 729 N N . LEU A 1 89 ? 5.223 -12.218 -3.221 1.00 71.81 89 LEU A N 1
ATOM 730 C CA . LEU A 1 89 ? 4.816 -12.206 -4.630 1.00 71.81 89 LEU A CA 1
ATOM 731 C C . LEU A 1 89 ? 5.783 -11.396 -5.501 1.00 71.81 89 LEU A C 1
ATOM 733 O O . LEU A 1 89 ? 6.090 -11.816 -6.612 1.00 71.81 89 LEU A O 1
ATOM 737 N N . ILE A 1 90 ? 6.294 -10.273 -4.995 1.00 65.44 90 ILE A N 1
ATOM 738 C CA . ILE A 1 90 ? 7.324 -9.479 -5.677 1.00 65.44 90 ILE A CA 1
ATOM 739 C C . ILE A 1 90 ? 8.634 -10.276 -5.756 1.00 65.44 90 ILE A C 1
ATOM 741 O O . ILE A 1 90 ? 9.199 -10.412 -6.838 1.00 65.44 90 ILE A O 1
ATOM 745 N N . GLU A 1 91 ? 9.065 -10.884 -4.648 1.00 65.50 91 GLU A N 1
ATOM 746 C CA . GLU A 1 91 ? 10.291 -11.692 -4.575 1.00 65.50 91 GLU A CA 1
ATOM 747 C C . GLU A 1 91 ? 10.221 -12.965 -5.438 1.00 65.50 91 GLU A C 1
ATOM 749 O O . GLU A 1 91 ? 11.221 -13.378 -6.025 1.00 65.50 91 GLU A O 1
ATOM 754 N N . SER A 1 92 ? 9.041 -13.581 -5.562 1.00 59.69 92 SER A N 1
ATOM 755 C CA . SER A 1 92 ? 8.835 -14.772 -6.403 1.00 59.69 92 SER A CA 1
ATOM 756 C C . SER A 1 92 ? 8.668 -14.459 -7.891 1.00 59.69 92 SER A C 1
ATOM 758 O O . SER A 1 92 ? 8.800 -15.362 -8.723 1.00 59.69 92 SER A O 1
ATOM 760 N N . LYS A 1 93 ? 8.427 -13.197 -8.270 1.00 65.19 93 LYS A N 1
ATOM 761 C CA . LYS A 1 93 ? 8.306 -12.791 -9.672 1.00 65.19 93 LYS A CA 1
ATOM 762 C C . LYS A 1 93 ? 9.695 -12.612 -10.287 1.00 65.19 93 LYS A C 1
ATOM 764 O O . LYS A 1 93 ? 10.224 -11.511 -10.434 1.00 65.19 93 LYS A O 1
ATOM 769 N N . SER A 1 94 ? 10.309 -13.721 -10.694 1.00 70.81 94 SER A N 1
ATOM 770 C CA . SER A 1 94 ? 11.558 -13.675 -11.450 1.00 70.81 94 SER A CA 1
ATOM 771 C C . SER A 1 94 ? 11.294 -13.172 -12.874 1.00 70.81 94 SER A C 1
ATOM 773 O O . SER A 1 94 ? 10.979 -13.952 -13.766 1.00 70.81 94 SER A O 1
ATOM 775 N N . PHE A 1 95 ? 11.447 -11.870 -13.112 1.00 78.44 95 PHE A N 1
ATOM 776 C CA . PHE A 1 95 ? 11.396 -11.337 -14.480 1.00 78.44 95 PHE A CA 1
ATOM 777 C C . PHE A 1 95 ? 12.497 -11.956 -15.354 1.00 78.44 95 PHE A C 1
ATOM 779 O O . PHE A 1 95 ? 13.654 -12.028 -14.951 1.00 78.44 95 PHE A O 1
ATOM 786 N N . SER A 1 96 ? 12.158 -12.422 -16.539 1.00 89.00 96 SER A N 1
ATOM 787 C CA . SER A 1 96 ? 13.091 -12.948 -17.529 1.00 89.00 96 SER A CA 1
ATOM 788 C C . SER A 1 96 ? 13.498 -11.859 -18.527 1.00 89.00 96 SER A C 1
ATOM 790 O O . SER A 1 96 ? 12.913 -10.776 -18.566 1.00 89.00 96 SER A O 1
ATOM 792 N N . TYR A 1 97 ? 14.489 -12.141 -19.376 1.00 93.00 97 TYR A N 1
ATOM 793 C CA . TYR A 1 97 ? 14.806 -11.259 -20.508 1.00 93.00 97 TYR A CA 1
ATOM 794 C C . TYR A 1 97 ? 13.657 -11.177 -21.521 1.00 93.00 97 TYR A C 1
ATOM 796 O O . TYR A 1 97 ? 13.468 -10.139 -22.144 1.00 93.00 97 TYR A O 1
ATOM 804 N N . LYS A 1 98 ? 12.817 -12.217 -21.605 1.00 93.44 98 LYS A N 1
ATOM 805 C CA . LYS A 1 98 ? 11.607 -12.194 -22.428 1.00 93.44 98 LYS A CA 1
ATOM 806 C C . LYS A 1 98 ? 10.602 -11.156 -21.925 1.00 93.44 98 LYS A C 1
ATOM 808 O O . LYS A 1 98 ? 10.050 -10.414 -22.725 1.00 93.44 98 LYS A O 1
ATOM 813 N N . ASP A 1 99 ? 10.410 -11.059 -20.610 1.00 94.31 99 ASP A N 1
ATOM 814 C CA . ASP A 1 99 ? 9.507 -10.058 -20.025 1.00 94.31 99 ASP A CA 1
ATOM 815 C C . ASP A 1 99 ? 9.995 -8.631 -20.315 1.00 94.31 99 ASP A C 1
ATOM 817 O O . ASP A 1 99 ? 9.194 -7.740 -20.600 1.00 94.31 99 ASP A O 1
ATOM 821 N N . PHE A 1 100 ? 11.317 -8.423 -20.295 1.00 96.50 100 PHE A N 1
ATOM 822 C CA . PHE A 1 100 ? 11.926 -7.160 -20.709 1.00 96.50 100 PHE A CA 1
ATOM 823 C C . PHE A 1 100 ? 11.627 -6.845 -22.176 1.00 96.50 100 PHE A C 1
ATOM 825 O O . PHE A 1 100 ? 11.205 -5.733 -22.489 1.00 96.50 100 PHE A O 1
ATOM 832 N N . ASP A 1 101 ? 11.832 -7.810 -23.072 1.00 96.50 101 ASP A N 1
ATOM 833 C CA . ASP A 1 101 ? 11.591 -7.624 -24.502 1.00 96.50 101 ASP A CA 1
ATOM 834 C C . ASP A 1 101 ? 10.119 -7.331 -24.798 1.00 96.50 101 ASP A C 1
ATOM 836 O O . ASP A 1 101 ? 9.822 -6.420 -25.569 1.00 96.50 101 ASP A O 1
ATOM 840 N N . GLU A 1 102 ? 9.203 -8.041 -24.140 1.00 96.69 102 GLU A N 1
ATOM 841 C CA . GLU A 1 102 ? 7.764 -7.808 -24.255 1.00 96.69 102 GLU A CA 1
ATOM 842 C C . GLU A 1 102 ? 7.377 -6.405 -23.758 1.00 96.69 102 GLU A C 1
ATOM 844 O O . GLU A 1 102 ? 6.555 -5.734 -24.386 1.00 96.69 102 GLU A O 1
ATOM 849 N N . ALA A 1 103 ? 7.975 -5.929 -22.660 1.00 96.81 103 ALA A N 1
ATOM 850 C CA . ALA A 1 103 ? 7.779 -4.561 -22.178 1.00 96.81 103 ALA A CA 1
ATOM 851 C C . ALA A 1 103 ? 8.348 -3.523 -23.160 1.00 96.81 103 ALA A C 1
ATOM 853 O O . ALA A 1 103 ? 7.671 -2.549 -23.491 1.00 96.81 103 ALA A O 1
ATOM 854 N N . TYR A 1 104 ? 9.554 -3.748 -23.689 1.00 97.81 104 TYR A N 1
ATOM 855 C CA . TYR A 1 104 ? 10.143 -2.904 -24.730 1.00 97.81 104 TYR A CA 1
ATOM 856 C C . TYR A 1 104 ? 9.231 -2.812 -25.960 1.00 97.81 104 TYR A C 1
ATOM 858 O O . TYR A 1 104 ? 8.988 -1.713 -26.459 1.00 97.81 104 TYR A O 1
ATOM 866 N N . ASP A 1 105 ? 8.680 -3.936 -26.422 1.00 97.62 105 ASP A N 1
ATOM 867 C CA . ASP A 1 105 ? 7.831 -3.980 -27.612 1.00 97.62 105 ASP A CA 1
ATOM 868 C C . ASP A 1 105 ? 6.507 -3.223 -27.437 1.00 97.62 105 ASP A C 1
ATOM 870 O O . ASP A 1 105 ? 6.000 -2.666 -28.413 1.00 97.62 105 ASP A O 1
ATOM 874 N N . ARG A 1 106 ? 5.990 -3.127 -26.204 1.00 97.00 106 ARG A N 1
ATOM 875 C CA . ARG A 1 106 ? 4.827 -2.287 -25.866 1.00 97.00 106 ARG A CA 1
ATOM 876 C C . ARG A 1 106 ? 5.157 -0.796 -25.774 1.00 97.00 106 ARG A C 1
ATOM 878 O O . ARG A 1 106 ? 4.297 0.032 -26.056 1.00 97.00 106 ARG A O 1
ATOM 885 N N . ILE A 1 107 ? 6.370 -0.454 -25.346 1.00 96.94 107 ILE A N 1
ATOM 886 C CA . ILE A 1 107 ? 6.754 0.922 -24.987 1.00 96.94 107 ILE A CA 1
ATOM 887 C C . ILE A 1 107 ? 7.409 1.671 -26.140 1.00 96.94 107 ILE A C 1
ATOM 889 O O . ILE A 1 107 ? 7.313 2.900 -26.199 1.00 96.94 107 ILE A O 1
ATOM 893 N N . LYS A 1 108 ? 8.112 0.956 -27.020 1.00 96.94 108 LYS A N 1
ATOM 894 C CA . LYS A 1 108 ? 8.861 1.571 -28.111 1.00 96.94 108 LYS A CA 1
ATOM 895 C C . LYS A 1 108 ? 7.952 2.408 -29.005 1.00 96.94 108 LYS A C 1
ATOM 897 O O . LYS A 1 108 ? 6.829 2.023 -29.327 1.00 96.94 108 LYS A O 1
ATOM 902 N N . ASP A 1 109 ? 8.473 3.542 -29.444 1.00 96.56 109 ASP A N 1
ATOM 903 C CA . ASP A 1 109 ? 7.796 4.384 -30.415 1.00 96.56 109 ASP A CA 1
ATOM 904 C C . ASP A 1 109 ? 7.825 3.774 -31.831 1.00 96.56 109 ASP A C 1
ATOM 906 O O . ASP A 1 109 ? 8.391 2.704 -32.090 1.00 96.56 109 ASP A O 1
ATOM 910 N N . SER A 1 110 ? 7.220 4.490 -32.782 1.00 95.75 110 SER A N 1
ATOM 911 C CA . SER A 1 110 ? 7.182 4.094 -34.198 1.00 95.75 110 SER A CA 1
ATOM 912 C C . SER A 1 110 ? 8.565 3.930 -34.852 1.00 95.75 110 SER A C 1
ATOM 914 O O . SER A 1 110 ? 8.685 3.234 -35.859 1.00 95.75 110 SER A O 1
ATOM 916 N N . LEU A 1 111 ? 9.616 4.524 -34.279 1.00 95.00 111 LEU A N 1
ATOM 917 C CA . LEU A 1 111 ? 10.997 4.463 -34.763 1.00 95.00 111 LEU A CA 1
ATOM 918 C C . LEU A 1 111 ? 11.847 3.422 -34.006 1.00 95.00 111 LEU A C 1
ATOM 920 O O . LEU A 1 111 ? 13.019 3.205 -34.351 1.00 95.00 111 LEU A O 1
ATOM 924 N N . GLY A 1 112 ? 11.258 2.754 -33.010 1.00 95.94 112 GLY A N 1
ATOM 925 C CA . GLY A 1 112 ? 11.886 1.729 -32.185 1.00 95.94 112 GLY A CA 1
ATOM 926 C C . GLY A 1 112 ? 12.669 2.274 -30.990 1.00 95.94 112 GLY A C 1
ATOM 927 O O . GLY A 1 112 ? 13.499 1.548 -30.446 1.00 95.94 112 GLY A O 1
ATOM 928 N N . TYR A 1 113 ? 12.453 3.521 -30.578 1.00 97.62 113 TYR A N 1
ATOM 929 C CA . TYR A 1 113 ? 13.081 4.080 -29.381 1.00 97.62 113 TYR A CA 1
ATOM 930 C C . TYR A 1 113 ? 12.202 3.866 -28.154 1.00 97.62 113 TYR A C 1
ATOM 932 O O . TYR A 1 113 ? 10.996 4.097 -28.198 1.00 97.62 113 TYR A O 1
ATOM 940 N N . ALA A 1 114 ? 12.809 3.452 -27.044 1.00 97.94 114 ALA A N 1
ATOM 941 C CA . ALA A 1 114 ? 12.119 3.265 -25.773 1.00 97.94 114 ALA A CA 1
ATOM 942 C C . ALA A 1 114 ? 12.946 3.842 -24.610 1.00 97.94 114 ALA A C 1
ATOM 944 O O . ALA A 1 114 ? 14.134 3.525 -24.501 1.00 97.94 114 ALA A O 1
ATOM 945 N N . PRO A 1 115 ? 12.354 4.659 -23.719 1.00 97.88 115 PRO A N 1
ATOM 946 C CA . PRO A 1 115 ? 13.013 5.083 -22.485 1.00 97.88 115 PRO A CA 1
ATOM 947 C C . PRO A 1 115 ? 13.121 3.927 -21.480 1.00 97.88 115 PRO A C 1
ATOM 949 O O . PRO A 1 115 ? 12.118 3.273 -21.183 1.00 97.88 115 PRO A O 1
ATOM 952 N N . LEU A 1 116 ? 14.307 3.719 -20.901 1.00 97.81 116 LEU A N 1
ATOM 953 C CA . LEU A 1 116 ? 14.565 2.697 -19.877 1.00 97.81 116 LEU A CA 1
ATOM 954 C C . LEU A 1 116 ? 13.672 2.877 -18.647 1.00 97.81 116 LEU A C 1
ATOM 956 O O . LEU A 1 116 ? 13.169 1.890 -18.115 1.00 97.81 116 LEU A O 1
ATOM 960 N N . GLU A 1 117 ? 13.394 4.126 -18.270 1.00 97.50 117 GLU A N 1
ATOM 961 C CA . GLU A 1 117 ? 12.474 4.454 -17.180 1.00 97.50 117 GLU A CA 1
ATOM 962 C C . GLU A 1 117 ? 11.095 3.832 -17.368 1.00 97.50 117 GLU A C 1
ATOM 964 O O . GLU A 1 117 ? 10.549 3.212 -16.456 1.00 97.50 117 GLU A O 1
ATOM 969 N N . ARG A 1 118 ? 10.532 3.974 -18.570 1.00 97.56 118 ARG A N 1
ATOM 970 C CA . ARG A 1 118 ? 9.191 3.476 -18.864 1.00 97.56 118 ARG A CA 1
ATOM 971 C C . ARG A 1 118 ? 9.162 1.956 -18.822 1.00 97.56 118 ARG A C 1
ATOM 973 O O . ARG A 1 118 ? 8.217 1.397 -18.279 1.00 97.56 118 ARG A O 1
ATOM 980 N N . ILE A 1 119 ? 10.205 1.298 -19.336 1.00 97.00 119 ILE A N 1
ATOM 981 C CA . ILE A 1 119 ? 10.327 -0.169 -19.298 1.00 97.00 119 ILE A CA 1
ATOM 982 C C . ILE A 1 119 ? 10.417 -0.649 -17.852 1.00 97.00 119 ILE A C 1
ATOM 984 O O . ILE A 1 119 ? 9.728 -1.587 -17.465 1.00 97.00 119 ILE A O 1
ATOM 988 N N . ARG A 1 120 ? 11.212 0.026 -17.022 1.00 95.75 120 ARG A N 1
ATOM 989 C CA . ARG A 1 120 ? 11.318 -0.291 -15.600 1.00 95.75 120 ARG A CA 1
ATOM 990 C C . ARG A 1 120 ? 9.983 -0.134 -14.870 1.00 95.75 120 ARG A C 1
ATOM 992 O O . ARG A 1 120 ? 9.619 -1.017 -14.095 1.00 95.75 120 ARG A O 1
ATOM 999 N N . ILE A 1 121 ? 9.276 0.975 -15.099 1.00 94.69 121 ILE A N 1
ATOM 1000 C CA . ILE A 1 121 ? 7.973 1.249 -14.475 1.00 94.69 121 ILE A CA 1
ATOM 1001 C C . ILE A 1 121 ? 6.942 0.197 -14.897 1.00 94.69 121 ILE A C 1
ATOM 1003 O O . ILE A 1 121 ? 6.228 -0.317 -14.043 1.00 94.69 121 ILE A O 1
ATOM 1007 N N . GLU A 1 122 ? 6.907 -0.175 -16.176 1.00 93.56 122 GLU A N 1
ATOM 1008 C CA . GLU A 1 122 ? 6.040 -1.238 -16.704 1.00 93.56 122 GLU A CA 1
ATOM 1009 C C . GLU A 1 122 ? 6.317 -2.598 -16.047 1.00 93.56 122 GLU A C 1
ATOM 1011 O O . GLU A 1 122 ? 5.394 -3.349 -15.738 1.00 93.56 122 GLU A O 1
ATOM 1016 N N . LEU A 1 123 ? 7.589 -2.912 -15.785 1.00 91.81 123 LEU A N 1
ATOM 1017 C CA . LEU A 1 123 ? 7.969 -4.121 -15.051 1.00 91.81 123 LEU A CA 1
ATOM 1018 C C . LEU A 1 123 ? 7.736 -3.999 -13.535 1.00 91.81 123 LEU A C 1
ATOM 1020 O O . LEU A 1 123 ? 7.841 -4.997 -12.828 1.00 91.81 123 LEU A O 1
ATOM 1024 N N . GLY A 1 124 ? 7.405 -2.812 -13.021 1.00 90.56 124 GLY A N 1
ATOM 1025 C CA . GLY A 1 124 ? 7.176 -2.577 -11.596 1.00 90.56 124 GLY A CA 1
ATOM 1026 C C . GLY A 1 124 ? 8.431 -2.750 -10.738 1.00 90.56 124 GLY A C 1
ATOM 1027 O O . GLY A 1 124 ? 8.322 -3.138 -9.579 1.00 90.56 124 GLY A O 1
ATOM 1028 N N . LEU A 1 125 ? 9.615 -2.501 -11.305 1.00 90.62 125 LEU A N 1
ATOM 1029 C CA . LEU A 1 125 ? 10.897 -2.706 -10.627 1.00 90.62 125 LEU A CA 1
ATOM 1030 C C . LEU A 1 125 ? 11.475 -1.399 -10.069 1.00 90.62 125 LEU A C 1
ATOM 1032 O O . LEU A 1 125 ? 11.335 -0.317 -10.660 1.00 90.62 125 LEU A O 1
ATOM 1036 N N . SER A 1 126 ? 12.193 -1.504 -8.948 1.00 91.31 126 SER A N 1
ATOM 1037 C CA . SER A 1 126 ? 13.066 -0.419 -8.486 1.00 91.31 126 SER A CA 1
ATOM 1038 C C . SER A 1 126 ? 14.213 -0.176 -9.479 1.00 91.31 126 SER A C 1
ATOM 1040 O O . SER A 1 126 ? 14.497 -1.011 -10.347 1.00 91.31 126 SER A O 1
ATOM 1042 N N . LYS A 1 127 ? 14.876 0.989 -9.394 1.00 92.81 127 LYS A N 1
ATOM 1043 C CA . LYS A 1 127 ? 16.017 1.303 -10.276 1.00 92.81 127 LYS A CA 1
ATOM 1044 C C . LYS A 1 127 ? 17.133 0.285 -10.062 1.00 92.81 127 LYS A C 1
ATOM 1046 O O . LYS A 1 127 ? 17.653 -0.279 -11.023 1.00 92.81 127 LYS A O 1
ATOM 1051 N N . GLU A 1 128 ? 17.455 0.017 -8.807 1.00 90.50 128 GLU A N 1
ATOM 1052 C CA . GLU A 1 128 ? 18.517 -0.885 -8.384 1.00 90.50 128 GLU A CA 1
ATOM 1053 C C . GLU A 1 128 ? 18.293 -2.302 -8.925 1.00 90.50 128 GLU A C 1
ATOM 1055 O O . GLU A 1 128 ? 19.189 -2.859 -9.559 1.00 90.50 128 GLU A O 1
ATOM 1060 N N . GLU A 1 129 ? 17.094 -2.865 -8.755 1.00 90.31 129 GLU A N 1
ATOM 1061 C CA . GLU A 1 129 ? 16.763 -4.206 -9.254 1.00 90.31 129 GLU A CA 1
ATOM 1062 C C . GLU A 1 129 ? 16.825 -4.281 -10.779 1.00 90.31 129 GLU A C 1
ATOM 1064 O O . GLU A 1 129 ? 17.432 -5.199 -11.337 1.00 90.31 129 GLU A O 1
ATOM 1069 N N . PHE A 1 130 ? 16.229 -3.303 -11.463 1.00 94.88 130 PHE A N 1
ATOM 1070 C CA . PHE A 1 130 ? 16.165 -3.278 -12.920 1.00 94.88 130 PHE A CA 1
ATOM 1071 C C . PHE A 1 130 ? 17.556 -3.199 -13.551 1.00 94.88 130 PHE A C 1
ATOM 1073 O O . PHE A 1 130 ? 17.908 -4.032 -14.391 1.00 94.88 130 PHE A O 1
ATOM 1080 N N . TYR A 1 131 ? 18.380 -2.239 -13.123 1.00 94.31 131 TYR A N 1
ATOM 1081 C CA . TYR A 1 131 ? 19.719 -2.070 -13.680 1.00 94.31 131 TYR A CA 1
ATOM 1082 C C . TYR A 1 131 ? 20.678 -3.171 -13.219 1.00 94.31 131 TYR A C 1
ATOM 1084 O O . TYR A 1 131 ? 21.525 -3.581 -14.004 1.00 94.31 131 TYR A O 1
ATOM 1092 N N . SER A 1 132 ? 20.540 -3.719 -12.009 1.00 91.12 132 SER A N 1
ATOM 1093 C CA . SER A 1 132 ? 21.334 -4.887 -11.596 1.00 91.12 132 SER A CA 1
ATOM 1094 C C . SER A 1 132 ? 21.063 -6.096 -12.500 1.00 91.12 132 SER A C 1
ATOM 1096 O O . SER A 1 132 ? 21.986 -6.777 -12.950 1.00 91.12 132 SER A O 1
ATOM 1098 N N . LYS A 1 133 ? 19.792 -6.319 -12.843 1.00 91.94 133 LYS A N 1
ATOM 1099 C CA . LYS A 1 133 ? 19.345 -7.504 -13.574 1.00 91.94 133 LYS A CA 1
ATOM 1100 C C . LYS A 1 133 ? 19.546 -7.431 -15.084 1.00 91.94 133 LYS A C 1
ATOM 1102 O O . LYS A 1 133 ? 19.995 -8.399 -15.697 1.00 91.94 133 LYS A O 1
ATOM 1107 N N . PHE A 1 134 ? 19.188 -6.303 -15.692 1.00 95.75 134 PHE A N 1
ATOM 1108 C CA . PHE A 1 134 ? 19.114 -6.179 -17.148 1.00 95.75 134 PHE A CA 1
ATOM 1109 C C . PHE A 1 134 ? 20.306 -5.454 -17.764 1.00 95.75 134 PHE A C 1
ATOM 1111 O O . PHE A 1 134 ? 20.428 -5.466 -18.983 1.00 95.75 134 PHE A O 1
ATOM 111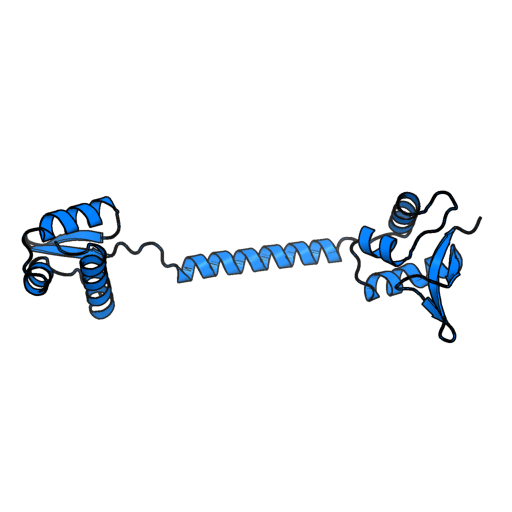8 N N . ARG A 1 135 ? 21.217 -4.857 -16.980 1.00 94.81 135 ARG A N 1
ATOM 1119 C CA . ARG A 1 135 ? 22.324 -4.050 -17.527 1.00 94.81 135 ARG A CA 1
ATOM 1120 C C . ARG A 1 135 ? 23.121 -4.758 -18.610 1.00 94.81 135 ARG A C 1
ATOM 1122 O O . ARG A 1 135 ? 23.248 -4.215 -19.701 1.00 94.81 135 ARG A O 1
ATOM 1129 N N . LYS A 1 136 ? 23.620 -5.962 -18.322 1.00 95.38 136 LYS A N 1
ATOM 1130 C CA . LYS A 1 136 ? 24.408 -6.734 -19.290 1.00 95.38 136 LYS A CA 1
ATOM 1131 C C . LYS A 1 136 ? 23.594 -7.023 -20.555 1.00 95.38 136 LYS A C 1
ATOM 1133 O O . LYS A 1 136 ? 24.058 -6.757 -21.656 1.00 95.38 136 LYS A O 1
ATOM 1138 N N . TYR A 1 137 ? 22.355 -7.481 -20.379 1.00 96.62 137 TYR A N 1
ATOM 1139 C CA . TYR A 1 137 ? 21.441 -7.774 -21.480 1.00 96.62 137 TYR A CA 1
ATOM 1140 C C . TYR A 1 137 ? 21.182 -6.545 -22.367 1.00 96.62 137 TYR A C 1
ATOM 1142 O O . TYR A 1 137 ? 21.267 -6.638 -23.590 1.00 96.62 137 TYR A O 1
ATOM 1150 N N . ILE A 1 138 ? 20.933 -5.379 -21.765 1.00 96.81 138 ILE A N 1
ATOM 1151 C CA . ILE A 1 138 ? 20.707 -4.125 -22.490 1.00 96.81 138 ILE A CA 1
ATOM 1152 C C . ILE A 1 138 ? 21.963 -3.719 -23.267 1.00 96.81 138 ILE A C 1
ATOM 1154 O O . ILE A 1 138 ? 21.876 -3.420 -24.453 1.00 96.81 138 ILE A O 1
ATOM 1158 N N . GLU A 1 139 ? 23.135 -3.732 -22.627 1.00 95.06 139 GLU A N 1
ATOM 1159 C CA . GLU A 1 139 ? 24.399 -3.336 -23.264 1.00 95.06 139 GLU A CA 1
ATOM 1160 C C . GLU A 1 139 ? 24.770 -4.239 -24.461 1.00 95.06 139 GLU A C 1
ATOM 1162 O O . GLU A 1 139 ? 25.350 -3.758 -25.444 1.00 95.06 139 GLU A O 1
ATOM 1167 N N . GLU A 1 140 ? 24.410 -5.524 -24.404 1.00 96.38 140 GLU A N 1
ATOM 1168 C CA . GLU A 1 140 ? 24.669 -6.519 -25.452 1.00 96.38 140 GLU A CA 1
ATOM 1169 C C . GLU A 1 140 ? 23.661 -6.453 -26.613 1.00 96.38 140 GLU A C 1
ATOM 1171 O O . GLU A 1 140 ? 24.064 -6.581 -27.770 1.00 96.38 140 GLU A O 1
ATOM 1176 N N . ASN A 1 141 ? 22.380 -6.185 -26.339 1.00 97.56 141 ASN A N 1
ATOM 1177 C CA . ASN A 1 141 ? 21.298 -6.343 -27.326 1.00 97.56 141 ASN A CA 1
ATOM 1178 C C . ASN A 1 141 ? 20.701 -5.019 -27.835 1.00 97.56 141 ASN A C 1
ATOM 1180 O O . ASN A 1 141 ? 19.936 -5.014 -28.802 1.00 97.56 141 ASN A O 1
ATOM 1184 N N . TYR A 1 142 ? 21.037 -3.888 -27.211 1.00 97.38 142 TYR A N 1
ATOM 1185 C CA . TYR A 1 142 ? 20.433 -2.595 -27.522 1.00 97.38 142 TYR A CA 1
ATOM 1186 C C . TYR A 1 142 ? 21.479 -1.496 -27.724 1.00 97.38 142 TYR A C 1
ATOM 1188 O O . TYR A 1 142 ? 22.520 -1.437 -27.065 1.00 97.38 142 TYR A O 1
ATOM 1196 N N . ASP A 1 143 ? 21.181 -0.582 -28.639 1.00 97.00 143 ASP A N 1
ATOM 1197 C CA . ASP A 1 143 ? 21.926 0.656 -28.806 1.00 97.00 143 ASP A CA 1
ATOM 1198 C C . ASP A 1 143 ? 21.495 1.667 -27.750 1.00 97.00 143 ASP A C 1
ATOM 1200 O O . ASP A 1 143 ? 20.305 1.920 -27.559 1.00 97.00 143 ASP A O 1
ATOM 1204 N N . LEU A 1 144 ? 22.490 2.235 -27.066 1.00 96.56 144 LEU A N 1
ATOM 1205 C CA . LEU A 1 144 ? 22.311 3.230 -26.018 1.00 96.56 144 LEU A CA 1
ATOM 1206 C C . LEU A 1 144 ? 22.359 4.630 -26.624 1.00 96.56 144 LEU A C 1
ATOM 1208 O O . LEU A 1 144 ? 23.359 5.023 -27.226 1.00 96.56 144 LEU A O 1
ATOM 1212 N N . ILE A 1 145 ? 21.299 5.399 -26.418 1.00 96.88 145 ILE A N 1
ATOM 1213 C CA . ILE A 1 145 ? 21.151 6.757 -26.935 1.00 96.88 145 ILE A CA 1
ATOM 1214 C C . ILE A 1 145 ? 21.112 7.729 -25.761 1.00 96.88 145 ILE A C 1
ATOM 1216 O O . ILE A 1 145 ? 20.469 7.477 -24.738 1.00 96.88 145 ILE A O 1
ATOM 1220 N N . ALA A 1 146 ? 21.845 8.831 -25.909 1.00 95.88 146 ALA A N 1
ATOM 1221 C CA . ALA A 1 146 ? 21.922 9.873 -24.898 1.00 95.88 146 ALA A CA 1
ATOM 1222 C C . ALA A 1 146 ? 20.555 10.549 -24.692 1.00 95.88 146 ALA A C 1
ATOM 1224 O O . ALA A 1 146 ? 19.830 10.804 -25.654 1.00 95.88 146 ALA A O 1
ATOM 1225 N N . GLY A 1 147 ? 20.238 10.866 -23.438 1.00 93.56 147 GLY A N 1
ATOM 1226 C CA . GLY A 1 147 ? 18.963 11.453 -23.019 1.00 93.56 147 GLY A CA 1
ATOM 1227 C C . GLY A 1 147 ? 18.158 10.533 -22.101 1.00 93.56 147 GLY A C 1
ATOM 1228 O O . GLY A 1 147 ? 18.600 9.435 -21.772 1.00 93.56 147 GLY A O 1
ATOM 1229 N N . GLY A 1 148 ? 16.971 10.989 -21.700 1.00 91.38 148 GLY A N 1
ATOM 1230 C CA . GLY A 1 148 ? 16.110 10.312 -20.724 1.00 91.38 148 GLY A CA 1
ATOM 1231 C C . GLY A 1 148 ? 16.414 10.693 -19.270 1.00 91.38 148 GLY A C 1
ATOM 1232 O O . GLY A 1 148 ? 17.508 11.161 -18.953 1.00 91.38 148 GLY A O 1
ATOM 1233 N N . ASP A 1 149 ? 15.429 10.478 -18.397 1.00 91.38 149 ASP A N 1
ATOM 1234 C CA . ASP A 1 149 ? 15.477 10.876 -16.981 1.00 91.38 149 ASP A CA 1
ATOM 1235 C C . ASP A 1 149 ? 16.297 9.904 -16.107 1.00 91.38 149 ASP A C 1
ATOM 1237 O O . ASP A 1 149 ? 16.773 10.250 -15.024 1.00 91.38 149 ASP A O 1
ATOM 1241 N N . GLU A 1 150 ? 16.522 8.681 -16.589 1.00 93.88 150 GLU A N 1
ATOM 1242 C CA . GLU A 1 150 ? 17.407 7.682 -15.985 1.00 93.88 150 GLU A CA 1
ATOM 1243 C C . GLU A 1 150 ? 18.075 6.815 -17.049 1.00 93.88 150 GLU A C 1
ATOM 1245 O O . GLU A 1 150 ? 17.580 6.710 -18.165 1.00 93.88 150 GLU A O 1
ATOM 1250 N N . GLY A 1 151 ? 19.186 6.170 -16.696 1.00 93.56 151 GLY A N 1
ATOM 1251 C CA . GLY A 1 151 ? 19.902 5.271 -17.591 1.00 93.56 151 GLY A CA 1
ATOM 1252 C C . GLY A 1 151 ? 21.340 5.041 -17.152 1.00 93.56 151 GLY A C 1
ATOM 1253 O O . GLY A 1 151 ? 21.709 5.279 -16.001 1.00 93.56 151 GLY A O 1
ATOM 1254 N N . PHE A 1 152 ? 22.183 4.602 -18.083 1.00 94.44 152 PHE A N 1
ATOM 1255 C CA . PHE A 1 152 ? 23.601 4.389 -17.805 1.00 94.44 152 PHE A CA 1
ATOM 1256 C C . PHE A 1 152 ? 24.376 5.696 -17.939 1.00 94.44 152 PHE A C 1
ATOM 1258 O O . PHE A 1 152 ? 24.439 6.274 -19.023 1.00 94.44 152 PHE A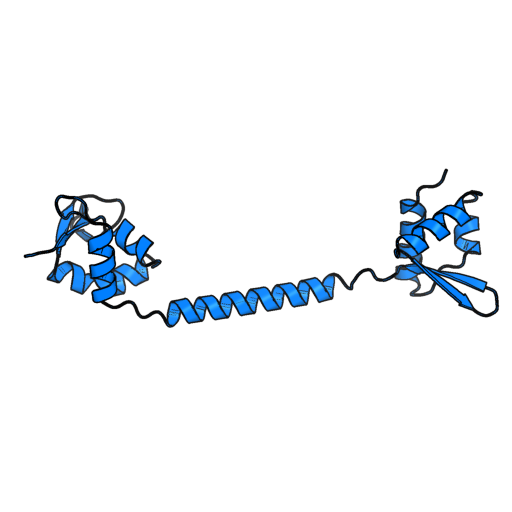 O 1
ATOM 1265 N N . THR A 1 153 ? 25.025 6.141 -16.867 1.00 92.69 153 THR A N 1
ATOM 1266 C CA . THR A 1 153 ? 25.885 7.329 -16.917 1.00 92.69 153 THR A CA 1
ATOM 1267 C C . THR A 1 153 ? 27.290 6.954 -17.370 1.00 92.69 153 THR A C 1
ATOM 1269 O O . THR A 1 153 ? 27.974 6.152 -16.731 1.00 92.69 153 THR A O 1
ATOM 1272 N N . ARG A 1 154 ? 27.756 7.554 -18.469 1.00 91.25 154 ARG A N 1
ATOM 1273 C CA . ARG A 1 154 ? 29.119 7.375 -18.992 1.00 91.25 154 ARG A CA 1
ATOM 1274 C C . ARG A 1 154 ? 29.730 8.735 -19.300 1.00 91.25 154 ARG A C 1
ATOM 1276 O O . ARG A 1 154 ? 29.183 9.492 -20.093 1.00 91.25 154 ARG A O 1
ATOM 1283 N N . LYS A 1 155 ? 30.875 9.037 -18.674 1.00 90.06 155 LYS A N 1
ATOM 1284 C CA . LYS A 1 155 ? 31.597 10.318 -18.831 1.00 90.06 155 LYS A CA 1
ATOM 1285 C C . LYS A 1 155 ? 30.690 11.554 -18.644 1.00 90.06 155 LYS A C 1
ATOM 1287 O O . LYS A 1 155 ? 30.804 12.520 -19.385 1.00 90.06 155 LYS A O 1
ATOM 1292 N N . GLY A 1 156 ? 29.767 11.496 -17.679 1.00 90.56 156 GLY A N 1
ATOM 1293 C CA . GLY A 1 156 ? 28.832 12.590 -17.375 1.00 90.56 156 GLY A CA 1
ATOM 1294 C C . GLY A 1 156 ? 27.599 12.686 -18.283 1.00 90.56 156 GLY A C 1
ATOM 1295 O O . GLY A 1 156 ? 26.768 13.556 -18.057 1.00 90.56 156 GLY A O 1
ATOM 1296 N N . VAL A 1 157 ? 27.446 11.799 -19.271 1.00 93.50 157 VAL A N 1
ATOM 1297 C CA . VAL A 1 157 ? 26.262 11.740 -20.143 1.00 93.50 157 VAL A CA 1
ATOM 1298 C C . VAL A 1 157 ? 25.386 10.555 -19.743 1.00 93.50 157 VAL A C 1
ATOM 1300 O O . VAL A 1 157 ? 25.889 9.437 -19.603 1.00 93.50 157 VAL A O 1
ATOM 1303 N N . THR A 1 158 ? 24.086 10.795 -19.573 1.00 96.31 158 THR A N 1
ATOM 1304 C CA . THR A 1 158 ? 23.085 9.758 -19.285 1.00 96.31 158 THR A CA 1
ATOM 1305 C C . THR A 1 158 ? 22.566 9.151 -20.582 1.00 96.31 158 THR A C 1
ATOM 1307 O O . THR A 1 158 ? 22.112 9.868 -21.474 1.00 96.31 158 THR A O 1
ATOM 1310 N N . TYR A 1 159 ? 22.622 7.824 -20.672 1.00 97.50 159 TYR A N 1
ATOM 1311 C CA . TYR A 1 159 ? 22.079 7.042 -21.778 1.00 97.50 159 TYR A CA 1
ATOM 1312 C C . TYR A 1 159 ? 20.854 6.267 -21.300 1.00 97.50 159 TYR A C 1
ATOM 1314 O O . TYR A 1 159 ? 20.970 5.152 -20.784 1.00 97.50 159 TYR A O 1
ATOM 1322 N N . GLY A 1 160 ? 19.696 6.907 -21.417 1.00 97.06 160 GLY A N 1
ATOM 1323 C CA . GLY A 1 160 ? 18.406 6.436 -20.923 1.00 97.06 160 GLY A CA 1
ATOM 1324 C C . GLY A 1 160 ? 17.432 5.973 -21.992 1.00 97.06 160 GLY A C 1
ATOM 1325 O O . GLY A 1 160 ? 16.351 5.492 -21.666 1.00 97.06 160 GLY A O 1
ATOM 1326 N N . ILE A 1 161 ? 17.791 6.109 -23.265 1.00 97.88 161 ILE A N 1
ATOM 1327 C CA . ILE A 1 161 ? 16.953 5.700 -24.390 1.00 97.88 161 ILE A CA 1
ATOM 1328 C C . ILE A 1 161 ? 17.632 4.524 -25.082 1.00 97.88 161 ILE A C 1
ATOM 1330 O O . ILE A 1 161 ? 18.840 4.554 -25.321 1.00 97.88 161 ILE A O 1
ATOM 1334 N N . ILE A 1 162 ? 16.856 3.492 -25.409 1.00 98.00 162 ILE A N 1
ATOM 1335 C CA . ILE A 1 162 ? 17.354 2.296 -26.085 1.00 98.00 162 ILE A CA 1
ATOM 1336 C C . ILE A 1 162 ? 16.624 2.014 -27.388 1.00 98.00 162 ILE A C 1
ATOM 1338 O O . ILE A 1 162 ? 15.443 2.329 -27.548 1.00 98.00 162 ILE A O 1
ATO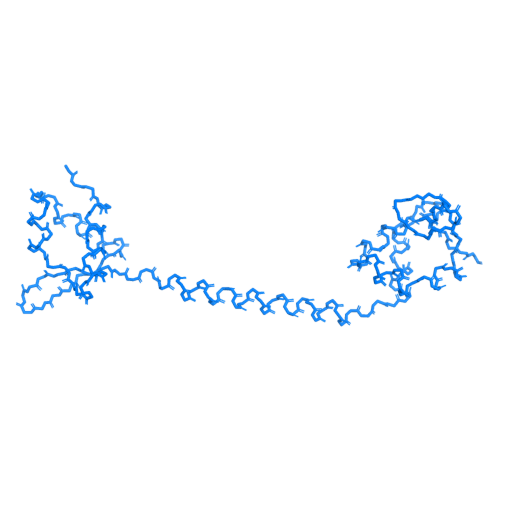M 1342 N N . LYS A 1 163 ? 17.334 1.366 -28.310 1.00 97.56 163 LYS A N 1
ATOM 1343 C CA . LYS A 1 163 ? 16.786 0.817 -29.550 1.00 97.56 163 LYS A CA 1
ATOM 1344 C C . LYS A 1 163 ? 17.374 -0.565 -29.798 1.00 97.56 163 LYS A C 1
ATOM 1346 O O . LYS A 1 163 ? 18.581 -0.740 -29.667 1.00 97.56 163 LYS A O 1
ATOM 1351 N N . ARG A 1 164 ? 16.532 -1.556 -30.105 1.00 96.19 164 ARG A N 1
ATOM 1352 C CA . ARG A 1 164 ? 16.989 -2.940 -30.300 1.00 96.19 164 ARG A CA 1
ATOM 1353 C C . ARG A 1 164 ? 17.958 -3.001 -31.483 1.00 96.19 164 ARG A C 1
ATOM 1355 O O . ARG A 1 164 ? 17.646 -2.469 -32.554 1.00 96.19 164 ARG A O 1
ATOM 1362 N N . ARG A 1 165 ? 19.119 -3.631 -31.279 1.00 93.94 165 ARG A N 1
ATOM 1363 C CA . ARG A 1 165 ? 20.059 -3.926 -32.366 1.00 93.94 165 ARG A CA 1
ATOM 1364 C C . ARG A 1 165 ? 19.407 -4.936 -33.305 1.00 93.94 165 ARG A C 1
ATOM 1366 O O . ARG A 1 165 ? 18.651 -5.799 -32.861 1.00 93.94 165 ARG A O 1
ATOM 1373 N N . ARG A 1 166 ? 19.641 -4.769 -34.602 1.00 74.38 166 ARG A N 1
ATOM 1374 C CA . ARG A 1 166 ? 19.223 -5.757 -35.600 1.00 74.38 166 ARG A CA 1
ATOM 1375 C C . ARG A 1 166 ? 20.174 -6.938 -35.615 1.00 74.38 166 ARG A C 1
ATOM 1377 O O . ARG A 1 166 ? 21.381 -6.694 -35.399 1.00 74.38 166 ARG A O 1
#

Organism: Saccharolobus islandicus (strain M.16.4 / Kamchatka #3) (NCBI:txid426118)

Secondary structure (DSSP, 8-state):
---HHHHHHHHHHHHHHHSSPEEHHHHHHHH--TTHHHHHHHHHHTTSEEEEEETTEEEEEE-----HHHHHHHHHHHHHHHHHHHHHHHHH----HHHHHHHHHHH--TTSEEEHHHHHHHHT--HHHHHHHHHHHHHHHEEEESBSSSSEEETTEEE-EEEE--

pLDDT: mean 90.47, std 8.86, range [55.25, 98.0]

Solvent-accessible surface area (backbone atoms only — not comparable to full-atom values): 9518 Å² total; per-residue (Å²): 134,85,57,62,66,60,56,49,51,50,39,43,53,53,23,71,75,66,77,42,62,42,41,51,69,61,54,47,70,74,66,72,52,89,61,50,63,60,45,50,53,50,36,41,74,70,55,48,31,42,83,46,77,56,96,90,43,54,21,35,33,59,43,82,80,60,66,58,68,59,55,53,47,52,52,51,54,52,52,52,53,51,50,54,52,52,50,51,52,58,71,67,56,75,80,50,74,64,57,51,51,56,40,42,69,72,60,32,46,100,88,43,48,29,49,48,54,58,40,33,55,74,70,69,47,56,71,67,60,41,50,72,70,41,43,68,59,44,68,75,49,30,48,76,35,79,42,67,98,42,59,54,73,54,98,90,43,41,30,7,28,36,30,75,59,131

Foldseek 3Di:
DDDLVVLLVVQAVVCVVPVDFAWPVNSCVVPVDPCVVVSVVVCVVVQQWDWDADPNTIGIHGDCPDPVVVVVVVVVVVVVVVVVVVVVVVVPPPDDVVLLVVLQVVAADPVQKHFQVSSCVVVVHDPCVSCVPCVVVQVVFWDFDFDDPAADADPNTHRGMIGGDD

Radius of gyration: 33.74 Å; Cα contacts (8 Å, |Δi|>4): 178; chains: 1; bounding box: 70×34×79 Å